Protein AF-A0AAU4M4P6-F1 (afdb_monomer_lite)

pLDDT: mean 74.96, std 17.53, range [39.12, 92.44]

Secondary structure (DSSP, 8-state):
------THHHHHHHHHHHHH--SHHHHHHHHHHHHHHHHHHHHHHTTS---

Foldseek 3Di:
DDPPPPLLVVLVVLQVVLVVDPDPVSSVVSNVVSVVSNVVRCVVVVVPDDD

Sequence (51 aa):
MSVGESAGTRAQDLEQAAERATDPAERQRLKDQARRLKEQSEHAGGTGKPD

Radius of gyration: 13.36 Å; chains: 1; bounding box: 33×16×37 Å

Structure (mmCIF, N/CA/C/O backbone):
data_AF-A0AAU4M4P6-F1
#
_entry.id   AF-A0AAU4M4P6-F1
#
loop_
_atom_site.group_PDB
_atom_site.id
_atom_site.type_symbol
_atom_site.label_atom_id
_atom_site.label_alt_id
_atom_site.label_comp_id
_atom_site.label_asym_id
_atom_site.label_entity_id
_atom_site.label_seq_id
_atom_site.pdbx_PDB_ins_code
_atom_site.Cartn_x
_atom_site.Cartn_y
_atom_site.Cartn_z
_atom_site.occupancy
_atom_site.B_iso_or_equiv
_atom_site.auth_seq_id
_atom_site.auth_comp_id
_atom_site.auth_asym_id
_atom_site.auth_atom_id
_atom_site.pdbx_PDB_model_num
ATOM 1 N N . MET A 1 1 ? 2.537 -9.801 -30.916 1.00 39.12 1 MET A N 1
ATOM 2 C CA . MET A 1 1 ? 2.391 -10.473 -29.608 1.00 39.12 1 MET A CA 1
ATOM 3 C C . MET A 1 1 ? 2.807 -9.475 -28.549 1.00 39.12 1 MET A C 1
ATOM 5 O O . MET A 1 1 ? 3.888 -8.915 -28.664 1.00 39.12 1 MET A O 1
ATOM 9 N N . SER A 1 2 ? 1.892 -9.166 -27.635 1.00 48.62 2 SER A N 1
ATOM 10 C CA . SER A 1 2 ? 2.011 -8.142 -26.599 1.00 48.62 2 SER A CA 1
ATOM 11 C C . SER A 1 2 ? 3.223 -8.394 -25.704 1.00 48.62 2 SER A C 1
ATOM 13 O O . SER A 1 2 ? 3.221 -9.340 -24.924 1.00 48.62 2 SER A O 1
ATOM 15 N N . VAL A 1 3 ? 4.256 -7.557 -25.810 1.00 52.31 3 VAL A N 1
ATOM 16 C CA . VAL A 1 3 ? 5.350 -7.513 -24.831 1.00 52.31 3 VAL A CA 1
ATOM 17 C C . VAL A 1 3 ? 5.273 -6.152 -24.166 1.00 52.31 3 VAL A C 1
ATOM 19 O O . VAL A 1 3 ? 5.834 -5.165 -24.625 1.00 52.31 3 VAL A O 1
ATOM 22 N N . GLY A 1 4 ? 4.431 -6.090 -23.151 1.00 50.94 4 GLY A N 1
ATOM 23 C CA . GLY A 1 4 ? 4.093 -4.856 -22.468 1.00 50.94 4 GLY A CA 1
ATOM 24 C C . GLY A 1 4 ? 2.991 -5.102 -21.461 1.00 50.94 4 GLY A C 1
ATOM 25 O O . GLY A 1 4 ? 2.062 -4.311 -21.356 1.00 50.94 4 GLY A O 1
ATOM 26 N N . GLU A 1 5 ? 3.062 -6.213 -20.724 1.00 55.12 5 GLU A N 1
ATOM 27 C CA . GLU A 1 5 ? 2.356 -6.303 -19.447 1.00 55.12 5 GLU A CA 1
ATOM 28 C C . GLU A 1 5 ? 3.161 -5.445 -18.464 1.00 55.12 5 GLU A C 1
ATOM 30 O O . GLU A 1 5 ? 3.950 -5.904 -17.640 1.00 55.12 5 GLU A O 1
ATOM 35 N N . SER A 1 6 ? 3.075 -4.142 -18.725 1.00 58.78 6 SER A N 1
ATOM 36 C CA . SER A 1 6 ? 3.810 -3.069 -18.094 1.00 58.78 6 SER A CA 1
ATOM 37 C C . SER A 1 6 ? 3.519 -3.143 -16.615 1.00 58.78 6 SER A C 1
ATOM 39 O O . SER A 1 6 ? 2.365 -3.248 -16.208 1.00 58.78 6 SER A O 1
ATOM 41 N N . ALA A 1 7 ? 4.545 -3.043 -15.791 1.00 60.72 7 ALA A N 1
ATOM 42 C CA . ALA A 1 7 ? 4.427 -3.023 -14.341 1.00 60.72 7 ALA A CA 1
ATOM 43 C C . ALA A 1 7 ? 3.337 -2.102 -13.760 1.00 60.72 7 ALA A C 1
ATOM 45 O O . ALA A 1 7 ? 2.894 -2.307 -12.632 1.00 60.72 7 ALA A O 1
ATOM 46 N N . GLY A 1 8 ? 2.857 -1.131 -14.544 1.00 67.06 8 GLY A N 1
ATOM 47 C CA . GLY A 1 8 ? 1.649 -0.365 -14.265 1.00 67.06 8 GLY A CA 1
ATOM 48 C C . GLY A 1 8 ? 0.397 -1.209 -13.986 1.00 67.06 8 GLY A C 1
ATOM 49 O O . GLY A 1 8 ? -0.373 -0.806 -13.122 1.00 67.06 8 GLY A O 1
ATOM 50 N N . THR A 1 9 ? 0.200 -2.366 -14.630 1.00 79.12 9 THR A N 1
ATOM 51 C CA . THR A 1 9 ? -0.971 -3.236 -14.396 1.00 79.12 9 THR A CA 1
ATOM 52 C C . THR A 1 9 ? -0.916 -3.889 -13.018 1.00 79.12 9 THR A C 1
ATOM 54 O O . THR A 1 9 ? -1.890 -3.854 -12.276 1.00 79.12 9 THR A O 1
ATOM 57 N N . ARG A 1 10 ? 0.247 -4.430 -12.629 1.00 80.19 10 ARG A N 1
ATOM 58 C CA . ARG A 1 10 ? 0.441 -5.047 -11.304 1.00 80.19 10 ARG A CA 1
ATOM 59 C C . ARG A 1 10 ? 0.378 -4.019 -10.176 1.00 80.19 10 ARG A C 1
ATOM 61 O O . ARG A 1 10 ? -0.163 -4.305 -9.117 1.00 80.19 10 ARG A O 1
ATOM 68 N N . ALA A 1 11 ? 0.909 -2.818 -10.403 1.00 84.94 11 ALA A N 1
ATOM 69 C CA . ALA A 1 11 ? 0.786 -1.731 -9.439 1.00 84.94 11 ALA A CA 1
ATOM 70 C C . ALA A 1 11 ? -0.671 -1.263 -9.286 1.00 84.94 11 ALA A C 1
ATOM 72 O O . ALA A 1 11 ? -1.108 -1.041 -8.163 1.00 84.94 11 ALA A O 1
ATOM 73 N N . GLN A 1 12 ? -1.431 -1.162 -10.383 1.00 83.88 12 GLN A N 1
ATOM 74 C CA . GLN A 1 12 ? -2.859 -0.823 -10.335 1.00 83.88 12 GLN A CA 1
ATOM 75 C C . GLN A 1 12 ? -3.688 -1.881 -9.607 1.00 83.88 12 GLN A C 1
ATOM 77 O O . GLN A 1 12 ? -4.546 -1.516 -8.813 1.00 83.88 12 GLN A O 1
ATOM 82 N N . ASP A 1 13 ? -3.405 -3.167 -9.818 1.00 87.88 13 ASP A N 1
ATOM 83 C CA . ASP A 1 13 ? -4.083 -4.255 -9.105 1.00 87.88 13 ASP A CA 1
ATOM 84 C C . ASP A 1 13 ? -3.890 -4.145 -7.582 1.00 87.88 13 ASP A C 1
ATOM 86 O O . ASP A 1 13 ? -4.856 -4.174 -6.818 1.00 87.88 13 ASP A O 1
ATOM 90 N N . LEU A 1 14 ? -2.654 -3.885 -7.141 1.00 89.38 14 LEU A N 1
ATOM 91 C CA . LEU A 1 14 ? -2.333 -3.648 -5.732 1.00 89.38 14 LEU A CA 1
ATOM 92 C C . LEU A 1 14 ? -2.997 -2.376 -5.182 1.00 89.38 14 LEU A C 1
ATOM 94 O O . LEU A 1 14 ? -3.461 -2.369 -4.043 1.00 89.38 14 LEU A O 1
ATOM 98 N N . GLU A 1 15 ? -3.078 -1.306 -5.975 1.00 86.94 15 GLU A N 1
ATOM 99 C CA . GLU A 1 15 ? -3.754 -0.066 -5.579 1.00 86.94 15 GLU A CA 1
ATOM 100 C C . GLU A 1 15 ? -5.268 -0.281 -5.423 1.00 86.94 15 GLU A C 1
ATOM 102 O O . GLU A 1 15 ? -5.840 0.103 -4.402 1.00 86.94 15 GLU A O 1
ATOM 107 N N . GLN A 1 16 ? -5.902 -1.000 -6.355 1.00 90.19 16 GLN A N 1
ATOM 108 C CA . GLN A 1 16 ? -7.317 -1.370 -6.265 1.00 90.19 16 GLN A CA 1
ATOM 109 C C . GLN A 1 16 ? -7.598 -2.322 -5.097 1.00 90.19 16 GLN A C 1
ATOM 111 O O . GLN A 1 16 ? -8.627 -2.196 -4.428 1.00 90.19 16 GLN A O 1
ATOM 116 N N . ALA A 1 17 ? -6.693 -3.261 -4.817 1.00 90.00 17 ALA A N 1
ATOM 117 C CA . ALA A 1 17 ? -6.776 -4.104 -3.631 1.00 90.00 17 ALA A CA 1
ATOM 118 C C . ALA A 1 17 ? -6.688 -3.256 -2.352 1.00 90.00 17 ALA A C 1
ATOM 120 O O . ALA A 1 17 ? -7.451 -3.481 -1.415 1.00 90.00 17 ALA A O 1
ATOM 121 N N . ALA A 1 18 ? -5.825 -2.234 -2.328 1.00 89.75 18 ALA A N 1
ATOM 122 C CA . ALA A 1 18 ? -5.696 -1.314 -1.201 1.00 89.75 18 ALA A CA 1
ATOM 123 C C . ALA A 1 18 ? -6.967 -0.478 -0.977 1.00 89.75 18 ALA A C 1
ATOM 125 O O . ALA A 1 18 ? -7.352 -0.218 0.164 1.00 89.75 18 ALA A O 1
ATOM 126 N N . GLU A 1 19 ? -7.630 -0.052 -2.052 1.00 88.25 19 GLU A N 1
ATOM 127 C CA . GLU A 1 19 ? -8.903 0.671 -1.974 1.00 88.25 19 GLU A CA 1
ATOM 128 C C . GLU A 1 19 ? -10.044 -0.208 -1.455 1.00 88.25 19 GLU A C 1
ATOM 130 O O . GLU A 1 19 ? -10.892 0.265 -0.698 1.00 88.25 19 GLU A O 1
ATOM 135 N N . ARG A 1 20 ? -10.044 -1.498 -1.811 1.00 90.69 20 ARG A N 1
ATOM 136 C CA . ARG A 1 20 ? -11.006 -2.480 -1.287 1.00 90.69 20 ARG A CA 1
ATOM 137 C C . ARG A 1 20 ? -10.670 -2.950 0.126 1.00 90.69 20 ARG A C 1
ATOM 139 O O . ARG A 1 20 ? -11.564 -3.416 0.830 1.00 90.69 20 ARG A O 1
ATOM 146 N N . ALA A 1 21 ? -9.414 -2.825 0.549 1.00 91.31 21 ALA A N 1
ATOM 147 C CA . ALA A 1 21 ? -8.994 -3.162 1.897 1.00 91.31 21 ALA A CA 1
ATOM 148 C C . ALA A 1 21 ? -9.650 -2.208 2.908 1.00 91.31 21 ALA A C 1
ATOM 150 O O . ALA A 1 21 ? -9.440 -0.988 2.908 1.00 91.31 21 ALA A O 1
ATOM 151 N N . THR A 1 22 ? -10.458 -2.783 3.792 1.00 90.50 22 THR A N 1
ATOM 152 C CA . THR A 1 22 ? -11.068 -2.100 4.938 1.00 90.50 22 THR A CA 1
ATOM 153 C C . THR A 1 22 ? -10.084 -1.909 6.087 1.00 90.50 22 THR A C 1
ATOM 155 O O . THR A 1 22 ? -10.269 -0.996 6.889 1.00 90.50 22 THR A O 1
ATOM 158 N N . ASP A 1 23 ? -9.024 -2.717 6.140 1.00 92.44 23 ASP A N 1
ATOM 159 C CA . ASP A 1 23 ? -7.965 -2.584 7.130 1.00 92.44 23 ASP A CA 1
ATOM 160 C C . ASP A 1 23 ? -6.941 -1.501 6.720 1.00 92.44 23 ASP A C 1
ATOM 162 O O . ASP A 1 23 ? -6.422 -1.516 5.595 1.00 92.44 23 ASP A O 1
ATOM 166 N N . PRO A 1 24 ? -6.638 -0.537 7.608 1.00 87.75 24 PRO A N 1
ATOM 167 C CA . PRO A 1 24 ? -5.709 0.544 7.301 1.00 87.75 24 PRO A CA 1
ATOM 168 C C . PRO A 1 24 ? -4.256 0.069 7.153 1.00 87.75 24 PRO A C 1
ATOM 170 O O . PRO A 1 24 ? -3.518 0.658 6.361 1.00 87.75 24 PRO A O 1
ATOM 173 N N . ALA A 1 25 ? -3.832 -0.981 7.864 1.00 92.06 25 ALA A N 1
ATOM 174 C CA . ALA A 1 25 ? -2.481 -1.525 7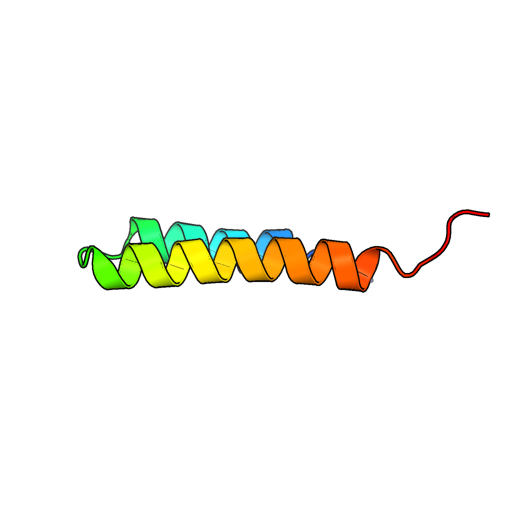.747 1.00 92.06 25 ALA A CA 1
ATOM 175 C C . ALA A 1 25 ? -2.308 -2.305 6.433 1.00 92.06 25 ALA A C 1
ATOM 177 O O . ALA A 1 25 ? -1.293 -2.139 5.752 1.00 92.06 25 ALA A O 1
ATOM 178 N N . GLU A 1 26 ? -3.321 -3.077 6.036 1.00 91.69 26 GLU A N 1
ATOM 179 C CA . GLU A 1 26 ? -3.380 -3.794 4.757 1.00 91.69 26 GLU A CA 1
ATOM 180 C C . GLU A 1 26 ? -3.356 -2.818 3.572 1.00 91.69 26 GLU A C 1
ATOM 182 O O . GLU A 1 26 ? -2.536 -2.939 2.660 1.00 91.69 26 GLU A O 1
ATOM 187 N N . ARG A 1 27 ? -4.180 -1.762 3.622 1.00 92.31 27 ARG A N 1
ATOM 188 C CA . ARG A 1 27 ? -4.179 -0.697 2.608 1.00 92.31 27 ARG A CA 1
ATOM 189 C C . ARG A 1 27 ? -2.798 -0.065 2.448 1.00 92.31 27 ARG A C 1
ATOM 191 O O . ARG A 1 27 ? -2.363 0.208 1.328 1.00 92.31 27 ARG A O 1
A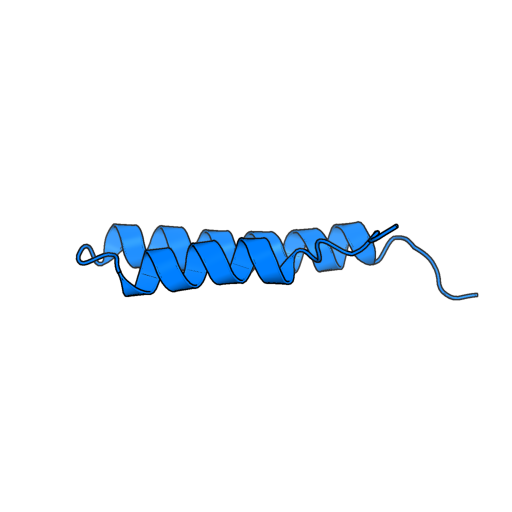TOM 198 N N . GLN A 1 28 ? -2.107 0.183 3.558 1.00 91.00 28 GLN A N 1
ATO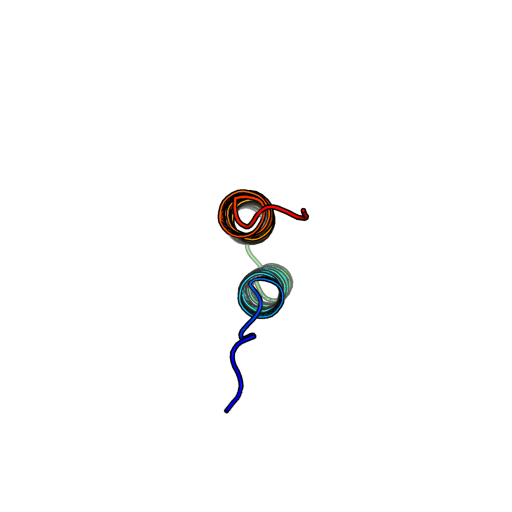M 199 C CA . GLN A 1 28 ? -0.784 0.798 3.535 1.00 91.00 28 GLN A CA 1
ATOM 200 C C . GLN A 1 28 ? 0.273 -0.158 2.967 1.00 91.00 28 GLN A C 1
ATOM 202 O O . GLN A 1 28 ? 1.093 0.264 2.156 1.00 91.00 28 GLN A O 1
ATOM 207 N N . ARG A 1 29 ? 0.213 -1.451 3.316 1.00 92.31 29 ARG A N 1
ATOM 208 C CA . ARG A 1 29 ? 1.067 -2.504 2.739 1.00 92.31 29 ARG A CA 1
ATOM 209 C C . ARG A 1 29 ? 0.894 -2.619 1.228 1.00 92.31 29 ARG A C 1
ATOM 211 O O . ARG A 1 29 ? 1.890 -2.651 0.511 1.00 92.31 29 ARG A O 1
ATOM 218 N N . LEU A 1 30 ? -0.349 -2.651 0.755 1.00 92.44 30 LEU A N 1
ATOM 219 C CA . LEU A 1 30 ? -0.679 -2.789 -0.663 1.00 92.44 30 LEU A CA 1
ATOM 220 C C . LEU A 1 30 ? -0.239 -1.561 -1.474 1.00 92.44 30 LEU A C 1
ATOM 222 O O . LEU A 1 30 ? 0.393 -1.717 -2.518 1.00 92.44 30 LEU A O 1
ATOM 226 N N . LYS A 1 31 ? -0.456 -0.342 -0.958 1.00 89.50 31 LYS A N 1
ATOM 227 C CA . LYS A 1 31 ? 0.061 0.892 -1.580 1.00 89.50 31 LYS A CA 1
ATOM 228 C C . LYS A 1 31 ? 1.588 0.941 -1.624 1.00 89.50 31 LYS A C 1
ATOM 230 O O . LYS A 1 31 ? 2.152 1.326 -2.647 1.00 89.50 31 LYS A O 1
ATOM 235 N N . ASP A 1 32 ? 2.263 0.543 -0.545 1.00 91.69 32 ASP A N 1
ATOM 236 C CA . ASP A 1 32 ? 3.731 0.504 -0.509 1.00 91.69 32 ASP A CA 1
ATOM 237 C C . ASP A 1 32 ? 4.277 -0.518 -1.518 1.00 91.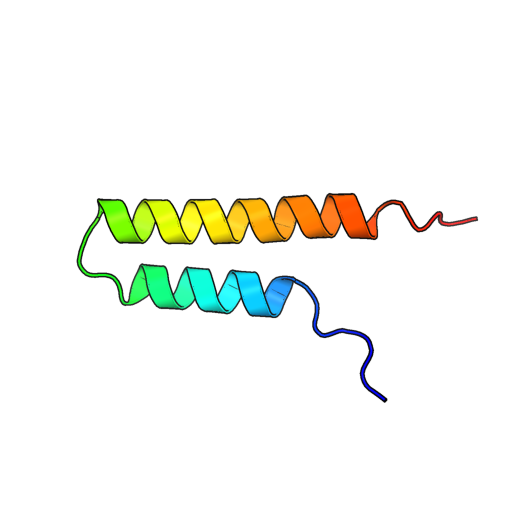69 32 ASP A C 1
ATOM 239 O O . ASP A 1 32 ? 5.219 -0.235 -2.257 1.00 91.69 32 ASP A O 1
ATOM 243 N N . GLN A 1 33 ? 3.617 -1.676 -1.633 1.00 89.00 33 GLN A N 1
ATOM 244 C CA . GLN A 1 33 ? 3.967 -2.712 -2.599 1.00 89.00 33 GLN A CA 1
ATOM 245 C C . GLN A 1 33 ? 3.735 -2.251 -4.046 1.00 89.00 33 GLN A C 1
ATOM 247 O O . GLN A 1 33 ? 4.614 -2.450 -4.881 1.00 89.00 33 GLN A O 1
ATOM 252 N N . ALA A 1 34 ? 2.623 -1.568 -4.339 1.00 88.94 34 ALA A N 1
ATOM 253 C CA . ALA A 1 34 ? 2.354 -0.972 -5.650 1.00 88.94 34 ALA A CA 1
ATOM 254 C C . ALA A 1 34 ? 3.445 0.033 -6.050 1.00 88.94 34 ALA A C 1
ATOM 256 O O . ALA A 1 34 ? 3.962 -0.006 -7.171 1.00 88.94 34 ALA A O 1
ATOM 257 N N . ARG A 1 35 ? 3.842 0.896 -5.105 1.00 85.75 35 ARG A N 1
ATOM 258 C CA . ARG A 1 35 ? 4.895 1.895 -5.313 1.00 85.75 35 ARG A CA 1
ATOM 259 C C . ARG A 1 35 ? 6.249 1.240 -5.563 1.00 85.75 35 ARG A C 1
ATOM 261 O O . ARG A 1 35 ? 6.885 1.530 -6.569 1.00 85.75 35 ARG A O 1
ATOM 268 N N . ARG A 1 36 ? 6.634 0.276 -4.722 1.00 86.62 36 ARG A N 1
ATOM 269 C CA . ARG A 1 36 ? 7.848 -0.542 -4.889 1.00 86.62 36 ARG A CA 1
ATOM 270 C C . ARG A 1 36 ? 7.891 -1.260 -6.231 1.00 86.62 36 ARG A C 1
ATOM 272 O O . ARG A 1 36 ? 8.975 -1.468 -6.762 1.00 86.62 36 ARG A O 1
ATOM 279 N N . LEU A 1 37 ? 6.745 -1.694 -6.749 1.00 82.44 37 LEU A N 1
ATOM 280 C CA . LEU A 1 37 ? 6.647 -2.448 -7.996 1.00 82.44 37 LEU A CA 1
ATOM 281 C C . LEU A 1 37 ? 6.783 -1.527 -9.217 1.00 82.44 37 LEU A C 1
ATOM 283 O O . LEU A 1 37 ? 7.474 -1.898 -10.165 1.00 82.44 37 LEU A O 1
ATOM 287 N N . LYS A 1 38 ? 6.230 -0.304 -9.157 1.00 78.88 38 LYS A N 1
ATOM 288 C CA . LYS A 1 38 ? 6.543 0.774 -10.114 1.00 78.88 38 LYS A CA 1
ATOM 289 C C . LYS A 1 38 ? 8.025 1.127 -10.078 1.00 78.88 38 LYS A C 1
ATOM 291 O O . LYS A 1 38 ? 8.682 0.984 -11.100 1.00 78.88 38 LYS A O 1
ATOM 296 N N . GLU A 1 39 ? 8.558 1.451 -8.900 1.00 79.94 39 GLU A N 1
ATOM 297 C CA . GLU A 1 39 ? 9.964 1.833 -8.726 1.00 79.94 39 GLU A CA 1
ATOM 298 C C . GLU A 1 39 ? 10.907 0.730 -9.227 1.00 79.94 39 GLU A C 1
ATOM 300 O O . GLU A 1 39 ? 11.803 1.001 -10.017 1.00 79.94 39 GLU A O 1
ATOM 305 N N . GLN A 1 40 ? 10.677 -0.536 -8.856 1.00 74.38 40 GLN A N 1
ATOM 306 C CA . GLN A 1 40 ? 11.483 -1.660 -9.345 1.00 74.38 40 GLN A CA 1
ATOM 307 C C . GLN A 1 40 ? 11.373 -1.864 -10.847 1.00 74.38 40 GLN A C 1
ATOM 309 O O . GLN A 1 40 ? 12.319 -2.356 -11.443 1.00 74.38 40 GLN A O 1
ATOM 314 N N . SER A 1 41 ? 10.255 -1.513 -11.467 1.00 71.62 41 SER A N 1
ATOM 315 C CA . SER A 1 41 ? 10.076 -1.705 -12.905 1.00 71.62 41 SER A CA 1
ATOM 3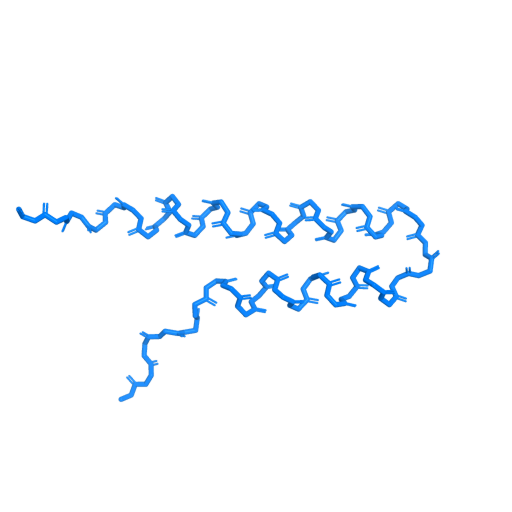16 C C . SER A 1 41 ? 10.596 -0.536 -13.722 1.00 71.62 41 SER A C 1
ATOM 318 O O . SER A 1 41 ? 11.057 -0.741 -14.837 1.00 71.62 41 SER A O 1
ATOM 320 N N . GLU A 1 42 ? 10.600 0.667 -13.156 1.00 67.44 42 GLU A N 1
ATOM 321 C CA . GLU A 1 42 ? 11.346 1.807 -13.682 1.00 67.44 42 GLU A CA 1
ATOM 322 C C . GLU A 1 42 ? 12.857 1.557 -13.561 1.00 67.44 42 GLU A C 1
ATOM 324 O O . GLU A 1 42 ? 13.596 1.787 -14.513 1.00 67.44 42 GLU A O 1
ATOM 329 N N . HIS A 1 43 ? 13.321 0.978 -12.448 1.00 59.78 43 HIS A N 1
ATOM 330 C CA . HIS A 1 43 ? 14.732 0.620 -12.260 1.00 59.78 43 HIS A CA 1
ATOM 331 C C . HIS A 1 43 ? 15.162 -0.608 -13.084 1.00 59.78 43 HIS A C 1
ATOM 333 O O . HIS A 1 43 ? 16.258 -0.628 -13.641 1.00 59.78 43 HIS A O 1
ATOM 339 N N . ALA A 1 44 ? 14.309 -1.631 -13.197 1.00 54.69 44 ALA A N 1
ATOM 340 C CA . ALA A 1 44 ? 14.570 -2.816 -14.016 1.00 54.69 44 ALA A CA 1
ATOM 341 C C . ALA A 1 44 ? 14.384 -2.533 -15.516 1.00 54.69 44 ALA A C 1
ATOM 343 O O . ALA A 1 44 ? 15.085 -3.121 -16.332 1.00 54.69 44 ALA A O 1
ATOM 344 N N . GLY A 1 45 ? 13.490 -1.611 -15.885 1.00 50.47 45 GLY A N 1
ATOM 345 C CA . GLY A 1 45 ? 13.285 -1.152 -17.261 1.00 50.47 45 GLY A CA 1
ATOM 346 C C . GLY A 1 45 ? 14.309 -0.109 -17.723 1.00 50.47 45 GLY A C 1
ATOM 347 O O . GLY A 1 45 ? 14.621 -0.043 -18.908 1.00 50.47 45 GLY A O 1
ATOM 348 N N . GLY A 1 46 ? 14.893 0.659 -16.797 1.00 46.91 46 GLY A N 1
ATOM 349 C CA . GLY A 1 46 ? 15.877 1.715 -17.069 1.00 46.91 46 GLY A CA 1
ATOM 350 C C . GLY A 1 46 ? 17.309 1.240 -17.346 1.00 46.91 46 GLY A C 1
ATOM 351 O O . GLY A 1 46 ? 18.171 2.060 -17.649 1.00 46.91 46 GLY A O 1
ATOM 352 N N . THR A 1 47 ? 17.589 -0.068 -17.293 1.00 47.91 47 THR A N 1
ATOM 353 C CA . THR A 1 47 ? 18.878 -0.632 -17.755 1.00 47.91 47 THR A CA 1
ATOM 354 C C . THR A 1 47 ? 18.883 -1.005 -19.246 1.00 47.91 47 THR A C 1
ATOM 356 O O . THR A 1 47 ? 19.891 -1.489 -19.761 1.00 47.91 47 THR A O 1
ATOM 359 N N . GLY A 1 48 ? 17.807 -0.697 -19.979 1.00 48.47 48 GLY A N 1
ATOM 360 C CA . GLY A 1 48 ? 17.758 -0.696 -21.444 1.00 48.47 48 GLY A CA 1
ATOM 361 C C . GLY A 1 48 ? 18.087 0.681 -22.034 1.00 48.47 48 GLY A C 1
ATOM 362 O O . GLY A 1 48 ? 17.191 1.396 -22.459 1.00 48.47 48 GLY A O 1
ATOM 363 N N . LYS A 1 49 ? 19.372 1.044 -22.007 1.00 47.72 49 LYS A N 1
ATOM 364 C CA . LYS A 1 49 ? 20.062 2.119 -22.756 1.00 47.72 49 LYS A CA 1
ATOM 365 C C . LYS A 1 49 ? 19.279 2.781 -23.918 1.00 47.72 49 LYS A C 1
ATOM 367 O O . LYS A 1 49 ? 18.949 2.070 -24.866 1.00 47.72 49 LYS A O 1
ATOM 372 N N . PRO A 1 50 ? 19.099 4.117 -23.940 1.00 45.22 50 PRO A N 1
ATOM 373 C CA . PRO A 1 50 ? 19.004 4.853 -25.192 1.00 45.22 50 PRO A CA 1
ATOM 374 C C . PRO A 1 50 ? 20.421 5.218 -25.670 1.00 45.22 50 PRO A C 1
ATOM 376 O O . PRO A 1 50 ? 21.258 5.648 -24.874 1.00 45.22 50 PRO A O 1
ATOM 379 N N . ASP A 1 51 ? 20.667 4.934 -26.946 1.00 47.78 51 ASP A N 1
ATOM 380 C CA . ASP A 1 51 ? 21.852 5.294 -27.740 1.00 47.78 51 ASP A CA 1
ATOM 381 C C . ASP A 1 51 ? 22.108 6.812 -27.756 1.00 47.78 51 ASP A C 1
ATOM 383 O O . ASP A 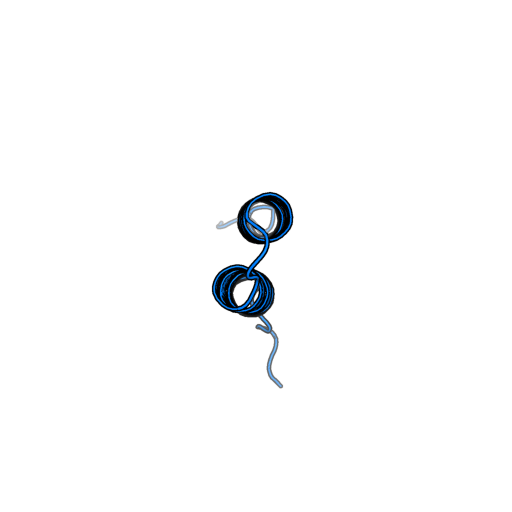1 51 ? 21.110 7.574 -27.807 1.00 47.78 51 ASP A O 1
#